Protein AF-N9M9U2-F1 (afdb_monomer)

Nearest PDB structures (foldseek):
  6aa0-assembly1_A  TM=5.130E-01  e=7.659E+00  Toxoplasma gondii ME49

Mean predicted aligned error: 3.54 Å

Solvent-accessible surface area (backbone atoms only — not comparable to full-atom values): 2983 Å² total; per-residue (Å²): 130,88,81,83,83,79,89,85,84,90,62,81,39,81,45,93,50,78,46,75,66,40,48,52,49,53,53,51,51,52,52,52,24,53,78,69,73,39,76,82,70,42,77,47,95

Structure (mmCIF, N/CA/C/O backbone):
data_AF-N9M9U2-F1
#
_entry.id   AF-N9M9U2-F1
#
loop_
_atom_site.group_PDB
_atom_site.id
_atom_site.type_symbol
_atom_site.label_atom_id
_atom_site.label_alt_id
_atom_site.label_comp_id
_atom_site.label_asym_id
_atom_site.label_entity_id
_atom_site.label_seq_id
_atom_site.pdbx_PDB_ins_code
_atom_site.Cartn_x
_atom_site.Cartn_y
_atom_site.Cartn_z
_atom_site.occupancy
_atom_site.B_iso_or_equiv
_atom_site.auth_seq_id
_atom_site.auth_comp_id
_atom_site.auth_asym_id
_atom_site.auth_atom_id
_atom_site.pdbx_PDB_model_num
ATOM 1 N N . MET A 1 1 ? 9.511 -32.313 -19.727 1.00 65.44 1 MET A N 1
ATOM 2 C CA . MET A 1 1 ? 9.271 -30.886 -19.437 1.00 65.44 1 MET A CA 1
ATOM 3 C C . MET A 1 1 ? 9.498 -30.715 -17.953 1.00 65.44 1 MET A C 1
ATOM 5 O O . MET A 1 1 ? 8.846 -31.422 -17.196 1.00 65.44 1 MET A O 1
ATOM 9 N N . GLU A 1 2 ? 10.461 -29.890 -17.547 1.00 72.62 2 GLU A N 1
ATOM 10 C CA . GLU A 1 2 ? 10.566 -29.484 -16.142 1.00 72.62 2 GLU A CA 1
A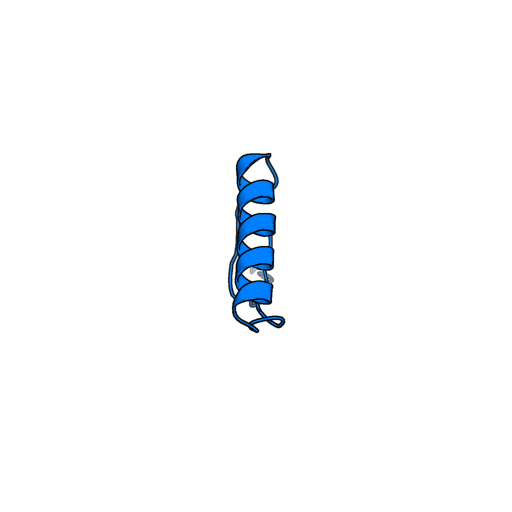TOM 11 C C . GLU A 1 2 ? 9.282 -28.759 -15.744 1.00 72.62 2 GLU A C 1
ATOM 13 O O . GLU A 1 2 ? 8.783 -27.904 -16.479 1.00 72.62 2 GLU A O 1
ATOM 18 N N . HIS A 1 3 ? 8.719 -29.154 -14.608 1.00 79.88 3 HIS A N 1
ATOM 19 C CA . HIS A 1 3 ? 7.533 -28.529 -14.054 1.00 79.88 3 HIS A CA 1
ATOM 20 C C . HIS A 1 3 ? 7.998 -27.308 -13.256 1.00 79.88 3 HIS A C 1
ATOM 22 O O . HIS A 1 3 ? 8.651 -27.461 -12.230 1.00 79.88 3 HIS A O 1
ATOM 28 N N . ILE A 1 4 ? 7.715 -26.100 -13.748 1.00 88.19 4 ILE A N 1
ATOM 29 C CA . ILE A 1 4 ? 8.015 -24.871 -13.004 1.00 88.19 4 ILE A CA 1
ATOM 30 C C . ILE A 1 4 ? 7.046 -24.807 -11.824 1.00 88.19 4 ILE A C 1
ATOM 32 O O . ILE A 1 4 ? 5.839 -24.639 -12.014 1.00 88.19 4 ILE A O 1
ATOM 36 N N . GLU A 1 5 ? 7.574 -24.966 -10.618 1.00 90.62 5 GLU A N 1
ATOM 37 C CA . GLU A 1 5 ? 6.822 -24.798 -9.379 1.00 90.62 5 GLU A CA 1
ATOM 38 C C . GLU A 1 5 ? 6.632 -23.299 -9.103 1.00 90.62 5 GLU A C 1
ATOM 40 O O . GLU A 1 5 ? 7.555 -22.502 -9.277 1.00 90.62 5 GLU A O 1
ATOM 45 N N . ARG A 1 6 ? 5.405 -22.889 -8.765 1.00 93.50 6 ARG A N 1
ATOM 46 C CA . ARG A 1 6 ? 5.059 -21.488 -8.490 1.00 93.50 6 ARG A CA 1
ATOM 47 C C . ARG A 1 6 ? 4.720 -21.344 -7.018 1.00 93.50 6 ARG A C 1
ATOM 49 O O . ARG A 1 6 ? 3.922 -22.120 -6.504 1.00 93.50 6 ARG A O 1
ATOM 56 N N . GLU A 1 7 ? 5.267 -20.317 -6.385 1.00 93.31 7 GLU A N 1
ATOM 57 C CA . GLU A 1 7 ? 4.886 -19.927 -5.030 1.00 93.31 7 GLU A CA 1
ATOM 58 C C . GLU A 1 7 ? 3.642 -19.028 -5.058 1.00 93.31 7 GLU A C 1
ATOM 60 O O . GLU A 1 7 ? 3.445 -18.236 -5.985 1.00 93.31 7 GLU A O 1
ATOM 65 N N . SER A 1 8 ? 2.788 -19.157 -4.043 1.00 94.75 8 SER A N 1
ATOM 66 C CA . SER A 1 8 ? 1.553 -18.382 -3.900 1.00 94.75 8 SER A CA 1
ATOM 67 C C . SER A 1 8 ? 1.333 -17.968 -2.450 1.00 94.75 8 SER A C 1
ATOM 69 O O . SER A 1 8 ? 1.563 -18.762 -1.540 1.00 94.75 8 SER A O 1
ATOM 71 N N . MET A 1 9 ? 0.836 -16.749 -2.249 1.00 96.56 9 MET A N 1
ATOM 72 C CA . MET A 1 9 ? 0.469 -16.185 -0.948 1.00 96.56 9 MET A CA 1
ATOM 73 C C . MET A 1 9 ? -0.822 -15.369 -1.093 1.00 96.56 9 MET A C 1
ATOM 75 O O . MET A 1 9 ? -1.068 -14.802 -2.158 1.00 96.56 9 MET A O 1
ATOM 79 N N . GLU A 1 10 ? -1.632 -15.296 -0.036 1.00 97.06 10 GLU A N 1
ATOM 80 C CA . GLU A 1 10 ? -2.884 -14.529 -0.019 1.00 97.06 10 GLU A CA 1
ATOM 81 C C . GLU A 1 10 ? -2.683 -13.151 0.627 1.00 97.06 10 GLU A C 1
ATOM 83 O O . GLU A 1 10 ? -2.037 -13.034 1.668 1.00 97.06 10 GLU A O 1
ATOM 88 N N . PHE A 1 11 ? -3.248 -12.116 0.001 1.00 97.38 11 PHE A N 1
ATOM 89 C CA . PHE A 1 11 ? -3.278 -10.739 0.496 1.00 97.38 11 PHE A CA 1
ATOM 90 C C . PHE A 1 11 ? -4.595 -10.074 0.081 1.00 97.38 11 PHE A C 1
ATOM 92 O O . PHE A 1 11 ? -5.125 -10.380 -0.988 1.00 97.38 11 PHE A O 1
ATOM 99 N N . ASP A 1 12 ? -5.090 -9.123 0.873 1.00 97.94 12 ASP A N 1
ATOM 100 C CA . ASP A 1 12 ? -6.308 -8.365 0.548 1.00 97.94 12 ASP A 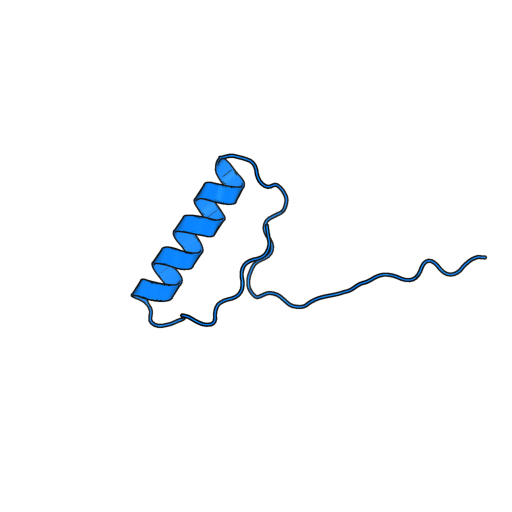CA 1
ATOM 101 C C . ASP A 1 12 ? -6.061 -7.368 -0.591 1.00 97.94 12 ASP A C 1
ATOM 103 O O . ASP A 1 12 ? -6.928 -7.127 -1.433 1.00 97.94 12 ASP A O 1
ATOM 107 N N . VAL A 1 13 ? -4.856 -6.789 -0.629 1.00 97.81 13 VAL A N 1
ATOM 108 C CA . VAL A 1 13 ? -4.413 -5.877 -1.686 1.00 97.81 13 VAL A CA 1
ATOM 109 C C . VAL A 1 13 ? -2.992 -6.225 -2.119 1.00 97.81 13 VAL A C 1
ATOM 111 O O . VAL A 1 13 ? -2.074 -6.270 -1.301 1.00 97.81 13 VAL A O 1
ATOM 114 N N . VAL A 1 14 ? -2.797 -6.390 -3.429 1.00 98.06 14 VAL A N 1
ATOM 115 C CA . VAL A 1 14 ? -1.477 -6.514 -4.061 1.00 98.06 14 VAL A CA 1
ATOM 116 C C . VAL A 1 14 ? -1.239 -5.295 -4.946 1.00 98.06 14 VAL A C 1
ATOM 118 O O . VAL A 1 14 ? -2.017 -5.012 -5.858 1.00 98.06 14 VAL A O 1
ATOM 121 N N . ILE A 1 15 ? -0.157 -4.572 -4.682 1.00 98.25 15 ILE A N 1
ATOM 122 C CA . ILE A 1 15 ? 0.310 -3.439 -5.478 1.00 98.25 15 ILE A CA 1
ATOM 123 C C . ILE A 1 15 ? 1.543 -3.908 -6.239 1.00 98.25 15 ILE A C 1
ATOM 125 O O . ILE A 1 15 ? 2.463 -4.443 -5.645 1.00 98.25 15 ILE A O 1
ATOM 129 N N . VAL A 1 16 ? 1.577 -3.715 -7.558 1.00 98.00 16 VAL A N 1
ATOM 130 C CA . VAL A 1 16 ? 2.744 -4.089 -8.368 1.00 98.00 16 VAL A CA 1
ATOM 131 C C . VAL A 1 16 ? 3.600 -2.850 -8.608 1.00 98.00 16 VAL A C 1
ATOM 133 O O . VAL A 1 16 ? 3.298 -2.037 -9.482 1.00 98.00 16 VAL A O 1
ATOM 136 N N . GLY A 1 17 ? 4.675 -2.721 -7.827 1.00 97.06 17 GLY A N 1
ATOM 137 C CA . GLY A 1 17 ? 5.697 -1.691 -7.999 1.00 97.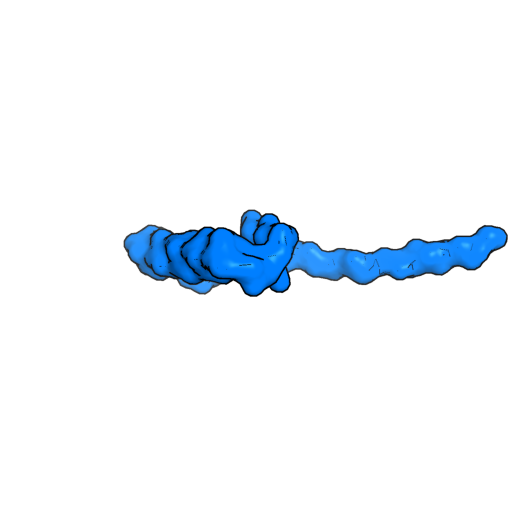06 17 GLY A CA 1
ATOM 138 C C . GLY A 1 17 ? 5.800 -0.729 -6.815 1.00 97.06 17 GLY A C 1
ATOM 139 O O . GLY A 1 17 ? 4.949 0.135 -6.612 1.00 97.06 17 GLY A O 1
ATOM 140 N N . ALA A 1 18 ? 6.926 -0.792 -6.103 1.00 97.44 18 ALA A N 1
ATOM 141 C CA . ALA A 1 18 ? 7.235 0.017 -4.919 1.00 97.44 18 ALA A CA 1
ATOM 142 C C . ALA A 1 18 ? 7.747 1.443 -5.231 1.00 97.44 18 ALA A C 1
ATOM 144 O O . ALA A 1 18 ? 8.589 1.994 -4.522 1.00 97.44 18 ALA A O 1
ATOM 145 N N . GLY A 1 19 ? 7.265 2.054 -6.317 1.00 98.38 19 GLY A N 1
ATOM 146 C CA . GLY A 1 19 ? 7.556 3.454 -6.635 1.00 98.38 19 GLY A CA 1
ATOM 147 C C . GLY A 1 19 ? 6.774 4.432 -5.744 1.00 98.38 19 GLY A C 1
ATOM 148 O O . GLY A 1 19 ? 5.940 4.008 -4.940 1.00 98.38 19 GLY A O 1
ATOM 149 N N . PRO A 1 20 ? 6.952 5.755 -5.922 1.00 98.62 20 PRO A N 1
ATOM 150 C CA . PRO A 1 20 ? 6.242 6.760 -5.129 1.00 98.62 20 PRO A CA 1
ATOM 151 C C . PRO A 1 20 ? 4.721 6.590 -5.163 1.00 98.62 20 PRO A C 1
ATOM 153 O O . PRO A 1 20 ? 4.069 6.717 -4.131 1.00 98.62 20 PRO A O 1
ATOM 156 N N . ALA A 1 21 ? 4.159 6.246 -6.325 1.00 98.44 21 ALA A N 1
ATOM 157 C CA . ALA A 1 21 ? 2.729 5.994 -6.470 1.00 98.44 21 ALA A CA 1
ATOM 158 C C . ALA A 1 21 ? 2.274 4.743 -5.695 1.00 98.44 21 ALA A C 1
ATOM 160 O O . ALA A 1 21 ? 1.300 4.817 -4.949 1.00 98.44 21 ALA A O 1
ATOM 161 N N . GLY A 1 22 ? 2.996 3.622 -5.825 1.00 98.50 22 GLY A N 1
ATOM 162 C CA . GLY A 1 22 ? 2.652 2.358 -5.167 1.00 98.50 22 GLY A CA 1
ATOM 163 C C . GLY A 1 22 ? 2.767 2.435 -3.647 1.00 98.50 22 GLY A C 1
ATOM 164 O O . GLY A 1 22 ? 1.837 2.062 -2.938 1.00 98.50 22 GLY A O 1
ATOM 165 N N . LEU A 1 23 ? 3.850 3.028 -3.139 1.00 98.56 23 LEU A N 1
ATOM 166 C CA . LEU A 1 2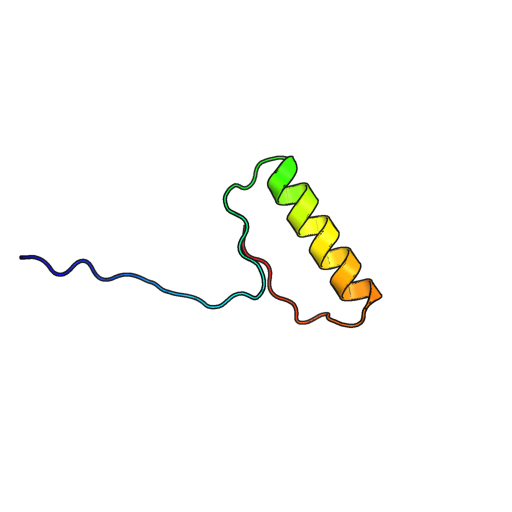3 ? 4.017 3.250 -1.701 1.00 98.56 23 LEU A CA 1
ATOM 167 C C . LEU A 1 23 ? 2.992 4.248 -1.151 1.00 98.56 23 LEU A C 1
ATOM 169 O O . LEU A 1 23 ? 2.438 4.016 -0.079 1.00 98.56 23 LEU A O 1
ATOM 173 N N . SER A 1 24 ? 2.678 5.322 -1.887 1.00 98.69 24 SER A N 1
ATOM 174 C CA . SER A 1 24 ? 1.633 6.270 -1.469 1.00 98.69 24 SER A CA 1
ATOM 175 C C . SER A 1 24 ? 0.261 5.598 -1.383 1.00 98.69 24 SER A C 1
ATOM 177 O O . SER A 1 24 ? -0.475 5.831 -0.423 1.00 98.69 24 SER A O 1
ATOM 179 N N . ALA A 1 25 ? -0.068 4.728 -2.344 1.00 98.56 25 ALA A N 1
ATOM 180 C CA . ALA A 1 25 ? -1.291 3.933 -2.311 1.00 98.56 25 ALA A CA 1
ATOM 181 C C . ALA A 1 25 ? -1.300 2.963 -1.118 1.00 98.56 25 ALA A C 1
ATOM 183 O O . ALA A 1 25 ? -2.267 2.959 -0.358 1.00 98.56 25 ALA A O 1
ATOM 184 N N . ALA A 1 26 ? -0.214 2.214 -0.892 1.00 98.50 26 ALA A N 1
ATOM 185 C CA . ALA A 1 26 ? -0.090 1.275 0.226 1.00 98.50 26 ALA A CA 1
ATOM 186 C C . ALA A 1 26 ? -0.286 1.967 1.585 1.00 98.50 26 ALA A C 1
ATOM 188 O O . ALA A 1 26 ? -1.078 1.519 2.417 1.00 98.50 26 ALA A O 1
ATOM 189 N N . ILE A 1 27 ? 0.388 3.107 1.785 1.00 98.12 27 ILE A N 1
ATOM 190 C CA . ILE A 1 27 ? 0.281 3.917 3.003 1.00 98.12 27 ILE A CA 1
ATOM 191 C C . ILE A 1 27 ? -1.154 4.412 3.185 1.00 98.12 27 ILE A C 1
ATOM 193 O O . ILE A 1 27 ? -1.715 4.266 4.273 1.00 98.12 27 ILE A O 1
ATOM 197 N N . LYS A 1 28 ? -1.775 4.967 2.134 1.00 98.50 28 LYS A N 1
ATOM 198 C CA . LYS A 1 28 ? -3.132 5.510 2.249 1.00 98.50 28 LYS A CA 1
ATOM 199 C C . LYS A 1 28 ? -4.169 4.420 2.524 1.00 98.50 28 LYS A C 1
ATOM 201 O O . LYS A 1 28 ? -5.067 4.643 3.332 1.00 98.50 28 LYS A O 1
ATOM 206 N N . ILE A 1 29 ? -4.025 3.241 1.921 1.00 98.19 29 ILE A N 1
ATOM 207 C CA . ILE A 1 29 ? -4.885 2.080 2.189 1.00 98.19 29 ILE A CA 1
ATOM 208 C C . ILE A 1 29 ? -4.778 1.660 3.656 1.00 98.19 29 ILE A C 1
ATOM 210 O O . ILE A 1 29 ? -5.800 1.507 4.319 1.00 98.19 29 ILE A O 1
ATOM 214 N N . ARG A 1 30 ? -3.561 1.545 4.206 1.00 97.62 30 ARG A N 1
ATOM 215 C CA . ARG A 1 30 ? -3.370 1.198 5.624 1.00 97.62 30 ARG A CA 1
ATOM 216 C C . ARG A 1 30 ? -3.935 2.256 6.575 1.00 97.62 30 ARG A C 1
ATOM 218 O O . ARG A 1 30 ? -4.510 1.891 7.594 1.00 97.62 30 ARG A O 1
ATOM 225 N N . GLN A 1 31 ? -3.815 3.544 6.247 1.00 98.31 31 GLN A N 1
ATOM 226 C CA . GLN A 1 31 ? -4.442 4.621 7.026 1.00 98.31 31 GLN A CA 1
ATOM 227 C C . GLN A 1 31 ? -5.970 4.486 7.052 1.00 98.31 31 GLN A C 1
ATOM 229 O O . GLN A 1 31 ? -6.562 4.496 8.126 1.00 98.31 31 GLN A O 1
ATOM 234 N N . LEU A 1 32 ? -6.599 4.287 5.888 1.00 98.25 32 LE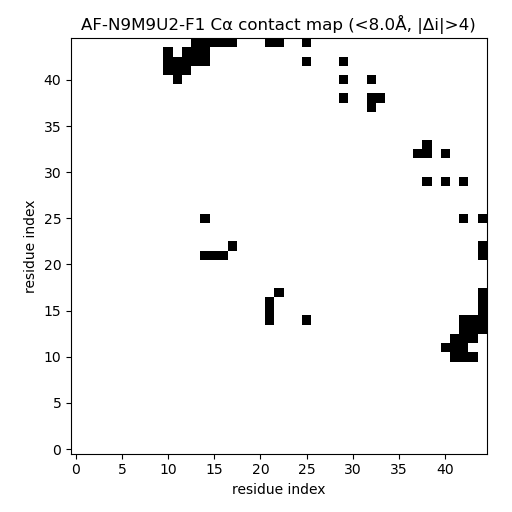U A N 1
ATOM 235 C CA . LEU A 1 32 ? -8.047 4.070 5.792 1.00 98.25 32 LEU A CA 1
ATOM 236 C C . LEU A 1 32 ? -8.483 2.807 6.545 1.00 98.25 32 LEU A C 1
ATOM 238 O O . LEU A 1 32 ? -9.540 2.803 7.171 1.00 98.25 32 LEU A 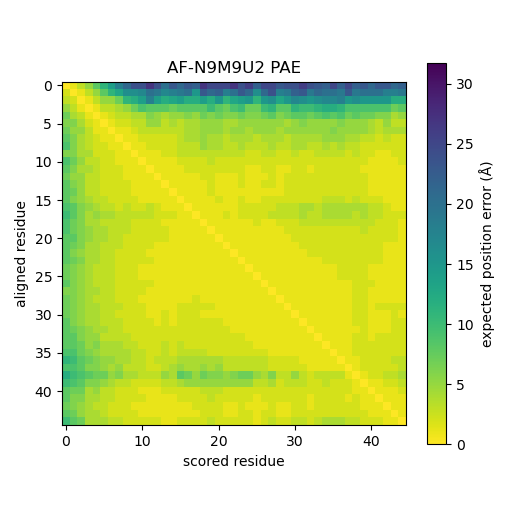O 1
ATOM 242 N N . ALA A 1 33 ? -7.673 1.749 6.515 1.00 98.25 33 ALA A N 1
ATOM 243 C CA . ALA A 1 33 ? -7.946 0.524 7.253 1.00 98.25 33 ALA A CA 1
ATOM 244 C C . ALA A 1 33 ? -7.999 0.784 8.770 1.00 98.25 33 ALA A C 1
ATOM 246 O O . ALA A 1 33 ? -8.955 0.376 9.423 1.00 98.25 33 ALA A O 1
ATOM 247 N N . ILE A 1 34 ? -7.041 1.545 9.312 1.00 97.88 34 ILE A N 1
ATOM 248 C CA . ILE A 1 34 ? -7.038 1.955 10.727 1.00 97.88 34 ILE A CA 1
ATOM 249 C C . ILE A 1 34 ? -8.270 2.811 11.055 1.00 97.88 34 ILE A C 1
ATOM 251 O O . ILE A 1 34 ? -8.963 2.535 12.032 1.00 97.88 34 ILE A O 1
ATOM 255 N N . GLU A 1 35 ? -8.584 3.810 10.223 1.00 98.44 35 GLU A N 1
ATOM 256 C CA . GLU A 1 35 ? -9.751 4.692 10.406 1.00 98.44 35 GLU A CA 1
ATOM 257 C C . GLU A 1 35 ? -11.084 3.919 10.441 1.00 98.44 35 GLU A C 1
ATOM 259 O O . GLU A 1 35 ? -12.012 4.318 11.143 1.00 98.44 35 GLU A O 1
ATOM 264 N N . ASN A 1 36 ? -11.176 2.797 9.719 1.00 98.06 36 ASN A N 1
ATOM 265 C CA . ASN A 1 36 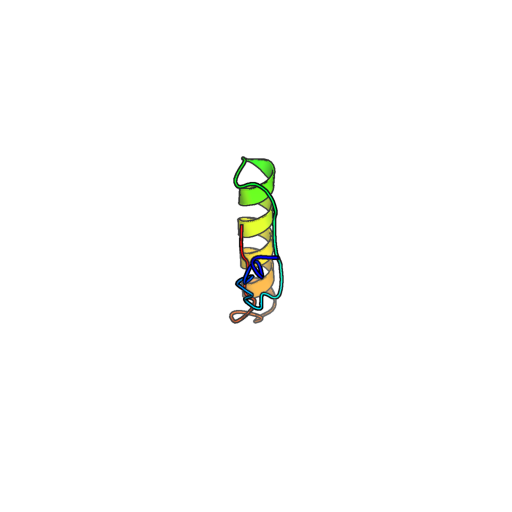? -12.378 1.962 9.629 1.00 98.06 36 ASN A CA 1
ATOM 266 C C . ASN A 1 36 ? -12.343 0.720 10.542 1.00 98.06 36 ASN A C 1
ATOM 268 O O . ASN A 1 36 ? -13.208 -0.144 10.419 1.00 98.06 36 ASN A O 1
ATOM 272 N N . ASN A 1 37 ? -11.384 0.623 11.471 1.00 97.25 37 ASN A N 1
ATOM 273 C CA . ASN A 1 37 ? -11.190 -0.535 12.360 1.00 97.25 37 ASN A CA 1
ATOM 274 C C . ASN A 1 37 ? -10.930 -1.871 11.626 1.00 97.25 37 ASN A C 1
ATOM 276 O O . ASN A 1 37 ? -11.238 -2.942 12.142 1.00 97.25 37 ASN A O 1
ATOM 280 N N . LEU A 1 38 ? -10.325 -1.817 10.438 1.00 96.88 38 LEU A N 1
ATOM 281 C CA . LEU A 1 38 ? -9.905 -2.958 9.615 1.00 96.88 38 LEU A CA 1
ATOM 282 C C . LEU A 1 38 ? -8.395 -3.221 9.762 1.00 96.88 38 LEU A C 1
ATOM 284 O O . LEU A 1 38 ? -7.666 -3.311 8.778 1.00 96.88 38 LEU A O 1
ATOM 288 N N . ASN A 1 39 ? -7.893 -3.304 10.996 1.00 91.50 39 ASN A N 1
ATOM 289 C CA . ASN A 1 39 ? -6.445 -3.346 11.269 1.00 91.50 39 ASN A CA 1
ATOM 290 C C . ASN A 1 39 ? -5.720 -4.570 10.671 1.00 91.50 39 ASN A C 1
ATOM 292 O O . ASN A 1 39 ? -4.509 -4.503 10.430 1.00 91.50 39 ASN A O 1
ATOM 296 N N . ASP A 1 40 ? -6.468 -5.638 10.389 1.00 95.19 40 ASP A N 1
ATOM 297 C CA . ASP A 1 40 ? -5.962 -6.904 9.851 1.00 95.19 40 ASP A CA 1
ATOM 298 C C . ASP A 1 40 ? -5.831 -6.910 8.315 1.00 95.19 40 ASP A C 1
ATOM 300 O O . ASP A 1 40 ? -5.322 -7.875 7.754 1.00 95.19 40 ASP A O 1
ATOM 304 N N . LEU A 1 41 ? -6.226 -5.827 7.625 1.00 97.38 41 LEU A N 1
ATOM 305 C CA . LEU A 1 41 ? -6.141 -5.718 6.164 1.00 97.38 41 LEU A CA 1
ATOM 306 C C . LEU A 1 41 ? -4.687 -5.791 5.675 1.00 97.38 41 LEU A C 1
ATOM 308 O O . LEU A 1 4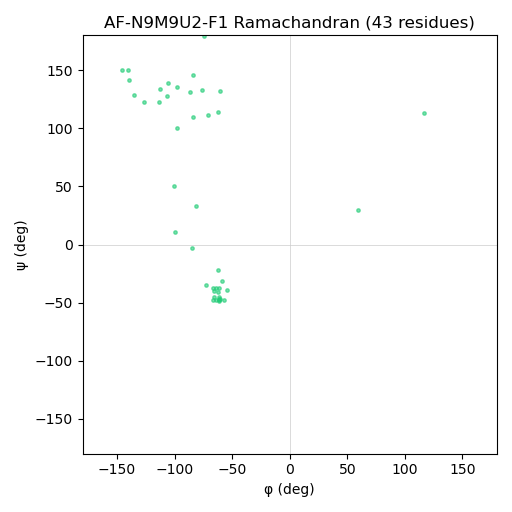1 ? -3.872 -4.898 5.925 1.00 97.38 41 LEU A O 1
ATOM 312 N N . SER A 1 42 ? -4.363 -6.845 4.943 1.00 97.75 42 SER A N 1
ATOM 313 C CA . SER A 1 42 ? -3.028 -7.170 4.452 1.00 97.75 42 SER A CA 1
ATOM 314 C C . SER A 1 42 ? -2.726 -6.489 3.108 1.00 97.75 42 SER A C 1
ATOM 316 O O . SER A 1 42 ? -3.521 -6.520 2.169 1.00 97.75 42 SER A O 1
ATOM 318 N N . V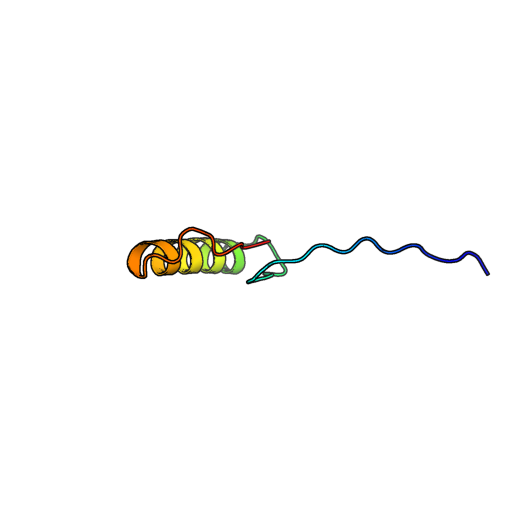AL A 1 43 ? -1.559 -5.840 3.011 1.00 97.75 43 VAL A N 1
ATOM 319 C CA . VAL A 1 43 ? -1.103 -5.141 1.796 1.00 97.75 43 VAL A CA 1
ATOM 320 C C . VAL A 1 43 ? 0.290 -5.640 1.425 1.00 97.75 43 VAL A C 1
ATOM 322 O O . VAL A 1 43 ? 1.214 -5.526 2.230 1.00 97.75 43 VAL A O 1
ATOM 325 N N . CYS A 1 44 ? 0.438 -6.156 0.205 1.00 97.56 44 CYS A N 1
ATOM 326 C CA . CYS A 1 44 ? 1.717 -6.498 -0.420 1.00 97.56 44 CYS A CA 1
ATOM 327 C C . CYS A 1 44 ? 2.051 -5.457 -1.501 1.00 97.56 44 CYS A C 1
ATOM 329 O O . CYS A 1 44 ? 1.151 -5.013 -2.218 1.00 97.56 44 CYS A O 1
ATOM 331 N N . VAL A 1 45 ? 3.318 -5.046 -1.597 1.00 96.69 45 VAL A N 1
ATOM 332 C CA . VAL A 1 45 ? 3.822 -4.032 -2.547 1.00 96.69 45 VAL A CA 1
ATOM 333 C C . VAL A 1 45 ? 5.019 -4.577 -3.315 1.00 96.69 45 VAL A C 1
ATOM 335 O O . VAL A 1 45 ? 5.819 -5.285 -2.665 1.00 96.69 45 VAL A O 1
#

Radius of gyration: 14.24 Å; Cα contacts (8 Å, |Δi|>4): 34; chains: 1; bounding box: 23×38×32 Å

Secondary structure (DSSP, 8-state):
-----------SEE-S--SHHHHHHHHHHHHHHHHTT-TT--EE-

pLDDT: mean 95.37, std 6.65, range [65.44, 98.69]

Foldseek 3Di:
DDDDDDDDDDAQEEFPDPPPVSVVVQVVVCVVCVVVVVNVHGYHD

Sequence (45 aa):
MEHIERESMEFDVVIVGAGPAGLSAAIKIRQLAIENNLNDLSVCV